Protein AF-Q9SIF4-F1 (afdb_monomer)

Foldseek 3Di:
DDPPLVPPPCSVVVVVVVVLVVLVVCVVVVVDDRQADPVRFGWDWDDDPNDTDTDGPVVVVVVVVVVVVVVVVVVVVVVVVVVVVVVVVVVVVVVVVVVVVVVVVVVVVVVVPDDDD

Solvent-accessible surface area (backbone atoms only — not comparable to full-atom values): 6849 Å² total; per-residue (Å²): 134,75,77,75,51,78,75,43,94,55,41,67,59,51,50,54,50,50,52,52,49,53,52,51,49,36,59,74,66,62,68,61,80,68,72,55,35,96,86,77,29,52,47,42,86,42,78,54,94,96,40,82,42,80,42,38,50,65,58,54,54,49,54,51,51,54,50,52,51,50,53,52,50,55,52,50,50,54,51,50,55,52,50,52,51,53,51,53,55,51,52,52,51,53,53,51,52,52,51,50,54,54,49,52,50,52,51,55,59,52,60,72,69,53,82,84,128

Nearest PDB structures (foldseek):
  2zqm-assembly1_A  TM=4.718E-01  e=4.902E+00  Thermococcus sp. JCM 11816
  6nr8-assembly1_4  TM=4.463E-01  e=5.612E+00  Homo sapiens
  1fxk-assembly1_B  TM=3.840E-01  e=9.012E+00  Methanothermobacter thermautotrophicus

Secondary structure (DSSP, 8-state):
--TTGGG-TTHHHHHHHHHHHHHHHHHHTT-S--SB-TTSPBEEEEEETTEEEEEEHHHHHHHHHHHHHHHHHHHHHHHHHHHHHHHHHHHHHHHHHHHHHHHHHHHHHHHHTSPP-

Radius of gyration: 36.75 Å; Cα contacts (8 Å, |Δi|>4): 47; chains: 1; bounding box: 75×31×109 Å

pLDDT: mean 77.53, std 14.26, range [50.34, 97.06]

Mean predicted aligned error: 15.98 Å

Organism: Arabidopsis thaliana (NCBI:txid3702)

Sequence (117 aa):
MDRLCERDPYYDDMKVVKRAIAQMEMVAMMEGIPKFCPCGGSIVDTRKDEKRYYQCEKFKAMEVEVSSLRESVDYNRKKVLNHEYLIEEMQKGLKAHRAEIVNVSKVVFRNLMAPKK

Structure (mmCIF, N/CA/C/O backbone):
data_AF-Q9SIF4-F1
#
_entry.id   AF-Q9SIF4-F1
#
loop_
_atom_site.group_PDB
_atom_site.id
_atom_site.type_symbol
_atom_site.label_atom_id
_atom_site.label_alt_id
_atom_site.label_comp_id
_atom_site.label_asym_id
_atom_site.label_entity_id
_atom_site.label_seq_id
_atom_site.pdbx_PDB_ins_code
_atom_site.Cartn_x
_atom_site.Cartn_y
_atom_site.Cartn_z
_atom_site.occupancy
_atom_site.B_iso_or_equiv
_atom_site.auth_seq_id
_atom_site.auth_comp_id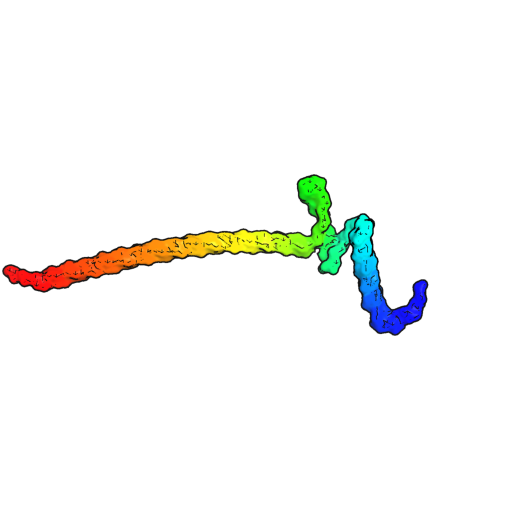
_atom_site.auth_asym_id
_atom_site.auth_atom_id
_atom_site.pdbx_PDB_model_num
ATOM 1 N N . MET A 1 1 ? 26.147 -7.843 -50.182 1.00 50.34 1 MET A N 1
ATOM 2 C CA . MET A 1 1 ? 24.966 -8.342 -49.446 1.00 50.34 1 MET A CA 1
ATOM 3 C C . MET A 1 1 ? 24.145 -9.143 -50.436 1.00 50.34 1 MET A C 1
ATOM 5 O O . MET A 1 1 ? 23.627 -8.558 -51.381 1.00 50.34 1 MET A O 1
ATOM 9 N N . ASP A 1 2 ? 24.151 -10.467 -50.293 1.00 51.50 2 ASP A N 1
ATOM 10 C CA . ASP A 1 2 ? 23.555 -11.402 -51.249 1.00 51.50 2 ASP A CA 1
ATOM 11 C C . ASP A 1 2 ? 22.031 -11.251 -51.322 1.00 51.50 2 ASP A C 1
ATOM 13 O O . ASP A 1 2 ? 21.323 -11.428 -50.332 1.00 51.50 2 ASP A O 1
ATOM 17 N N . ARG A 1 3 ? 21.520 -10.961 -52.525 1.00 56.69 3 ARG A N 1
ATOM 18 C CA . ARG A 1 3 ? 20.082 -10.819 -52.842 1.00 56.69 3 ARG A CA 1
ATOM 19 C C . ARG A 1 3 ? 19.281 -12.124 -52.699 1.00 56.69 3 ARG A C 1
ATOM 21 O O . ARG A 1 3 ? 18.076 -12.135 -52.918 1.00 56.69 3 ARG A O 1
ATOM 28 N N . LEU A 1 4 ? 19.938 -13.233 -52.356 1.00 56.75 4 LEU A N 1
ATOM 29 C CA . LEU A 1 4 ? 19.306 -14.538 -52.144 1.00 56.75 4 LEU A CA 1
ATOM 30 C C . LEU A 1 4 ? 18.471 -14.583 -50.856 1.00 56.75 4 LEU A C 1
ATOM 32 O O . LEU A 1 4 ? 17.480 -15.304 -50.812 1.00 56.75 4 LEU A O 1
ATOM 36 N N . CYS A 1 5 ? 18.816 -13.780 -49.845 1.00 59.25 5 CYS A N 1
ATOM 37 C CA . CYS A 1 5 ? 18.101 -13.778 -48.569 1.00 59.25 5 CYS A CA 1
ATOM 38 C C . CYS A 1 5 ? 16.757 -13.031 -48.616 1.00 59.25 5 CYS A C 1
ATOM 40 O O . CYS A 1 5 ? 15.929 -13.253 -47.748 1.00 59.25 5 CYS A O 1
ATOM 42 N N . GLU A 1 6 ? 16.500 -12.184 -49.620 1.00 60.66 6 GLU A N 1
ATOM 43 C CA . GLU A 1 6 ? 15.246 -11.407 -49.729 1.00 60.66 6 GLU A CA 1
ATOM 44 C C . GLU A 1 6 ? 14.012 -12.266 -50.053 1.00 60.66 6 GLU A C 1
ATOM 46 O O . GLU A 1 6 ? 12.887 -11.789 -49.941 1.00 60.66 6 GLU A O 1
ATOM 51 N N . ARG A 1 7 ? 14.208 -13.528 -50.458 1.00 69.75 7 ARG A N 1
ATOM 52 C CA . ARG A 1 7 ? 13.123 -14.491 -50.709 1.00 69.75 7 ARG A CA 1
ATOM 53 C C . ARG A 1 7 ? 12.813 -15.384 -49.508 1.00 69.75 7 ARG A C 1
ATOM 55 O O . ARG A 1 7 ? 11.902 -16.202 -49.600 1.00 69.75 7 ARG A O 1
ATOM 62 N N . ASP A 1 8 ? 13.583 -15.273 -48.428 1.00 73.94 8 ASP A N 1
ATOM 63 C CA . ASP A 1 8 ? 13.346 -16.034 -47.206 1.00 73.94 8 ASP A CA 1
ATOM 64 C C . ASP A 1 8 ? 12.117 -15.448 -46.478 1.00 73.94 8 ASP A C 1
ATOM 66 O O . ASP A 1 8 ? 12.114 -14.250 -46.178 1.00 73.94 8 ASP A O 1
ATOM 70 N N . PRO A 1 9 ? 11.077 -16.254 -46.179 1.00 78.62 9 PRO A N 1
ATOM 71 C CA . PRO A 1 9 ? 9.902 -15.806 -45.429 1.00 78.62 9 PRO A CA 1
ATOM 72 C C . PRO A 1 9 ? 10.233 -15.176 -44.069 1.00 78.62 9 PRO A C 1
ATOM 74 O O . PRO A 1 9 ? 9.447 -14.385 -43.558 1.00 78.62 9 PRO A O 1
ATOM 77 N N . TYR A 1 10 ? 11.391 -15.508 -43.495 1.00 78.06 10 TYR A N 1
ATOM 78 C CA . TYR A 1 10 ? 11.862 -15.029 -42.197 1.00 78.06 10 TYR A CA 1
ATOM 79 C C . TYR A 1 10 ? 12.914 -13.920 -42.311 1.00 78.06 10 TYR A C 1
ATOM 81 O O . TYR A 1 10 ? 13.511 -13.523 -41.309 1.00 78.06 10 TYR A O 1
ATOM 89 N N . TYR A 1 11 ? 13.176 -13.401 -43.514 1.00 77.38 11 TYR A N 1
ATOM 90 C CA . TYR A 1 11 ? 14.204 -12.384 -43.742 1.00 77.38 11 TYR A CA 1
ATOM 91 C C . TYR A 1 11 ? 13.977 -11.106 -42.927 1.00 77.38 11 TYR A C 1
ATOM 93 O O . TYR A 1 11 ? 14.927 -10.537 -42.374 1.00 77.38 11 TYR A O 1
ATOM 101 N N . ASP A 1 1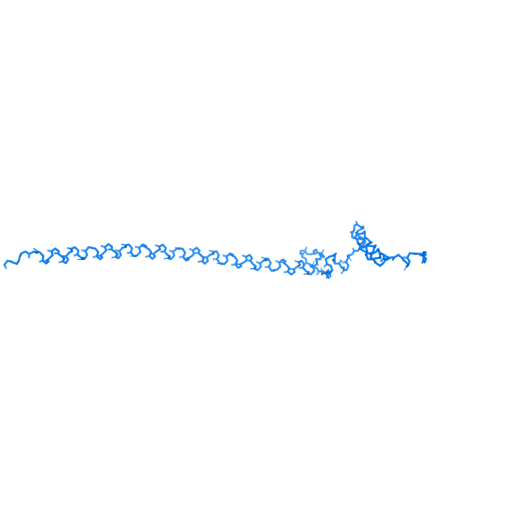2 ? 12.723 -10.666 -42.832 1.00 76.44 12 ASP A N 1
ATOM 102 C 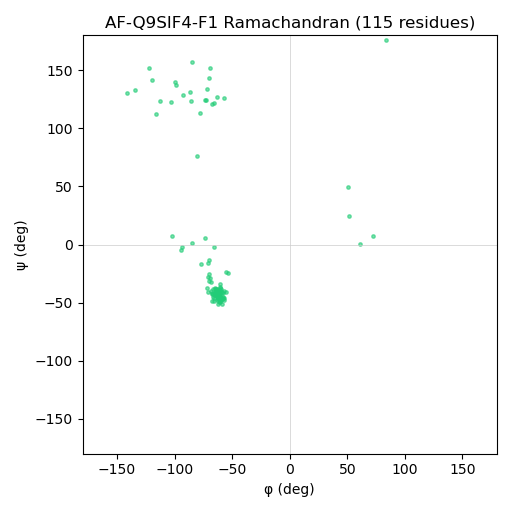CA . ASP A 1 12 ? 12.358 -9.473 -42.072 1.00 76.44 12 ASP A CA 1
ATOM 103 C C . ASP A 1 12 ? 12.481 -9.706 -40.562 1.00 76.44 12 ASP A C 1
ATOM 105 O O . ASP A 1 12 ? 13.068 -8.873 -39.864 1.00 76.44 12 ASP A O 1
ATOM 109 N N . ASP A 1 13 ? 12.075 -10.877 -40.066 1.00 79.56 13 ASP A N 1
ATOM 110 C CA . ASP A 1 13 ? 12.273 -11.265 -38.665 1.00 79.56 13 ASP A CA 1
ATOM 111 C C . ASP A 1 13 ? 13.766 -11.341 -38.319 1.00 79.56 13 ASP A C 1
ATOM 113 O O . ASP A 1 13 ? 14.225 -10.776 -37.323 1.00 79.56 13 ASP A O 1
ATOM 117 N N . MET A 1 14 ? 14.575 -11.942 -39.195 1.00 78.94 14 MET A N 1
ATOM 118 C CA . MET A 1 14 ? 16.029 -11.977 -39.053 1.00 78.94 14 MET A CA 1
ATOM 119 C C . MET A 1 14 ? 16.656 -10.580 -39.048 1.00 78.94 14 MET A C 1
ATOM 121 O O . MET A 1 14 ? 17.627 -10.350 -38.323 1.00 78.94 14 MET A O 1
ATOM 125 N N . LYS A 1 15 ? 16.140 -9.630 -39.837 1.00 78.62 15 LYS A N 1
ATOM 126 C CA . LYS A 1 15 ? 16.602 -8.232 -39.807 1.00 78.62 15 LYS A CA 1
ATOM 127 C C . LYS A 1 15 ? 16.298 -7.570 -38.469 1.00 78.62 15 LYS A C 1
ATOM 129 O O . LYS A 1 15 ? 17.155 -6.851 -37.953 1.00 78.62 15 LYS A O 1
ATOM 134 N N . VAL A 1 16 ? 15.108 -7.796 -37.916 1.00 78.94 16 VAL A N 1
ATOM 135 C CA . VAL A 1 16 ? 14.714 -7.264 -36.603 1.00 78.94 16 VAL A CA 1
ATOM 136 C C . VAL A 1 16 ? 15.610 -7.842 -35.509 1.00 78.94 16 VAL A C 1
ATOM 138 O O . VAL A 1 16 ? 16.194 -7.082 -34.735 1.00 78.94 16 VAL A O 1
ATOM 141 N N . VAL A 1 17 ? 15.813 -9.161 -35.504 1.00 80.31 17 VAL A N 1
ATOM 142 C CA . VAL A 1 17 ? 16.682 -9.847 -34.536 1.00 80.31 17 VAL A CA 1
ATOM 143 C C . VAL A 1 17 ? 18.131 -9.375 -34.653 1.00 80.31 17 VAL A C 1
ATOM 145 O O . VAL A 1 17 ? 18.740 -9.035 -33.643 1.00 80.31 17 VAL A O 1
ATOM 148 N N . LYS A 1 18 ? 18.685 -9.254 -35.867 1.00 80.44 18 LYS A N 1
ATOM 149 C CA . LYS A 1 18 ? 20.052 -8.737 -36.067 1.00 80.44 18 LYS A CA 1
ATOM 150 C C . LYS A 1 18 ? 20.223 -7.308 -35.558 1.00 80.44 18 LYS A C 1
ATOM 152 O O . LYS A 1 18 ? 21.257 -6.999 -34.976 1.00 80.44 18 LYS A O 1
ATOM 157 N N . ARG A 1 19 ? 19.221 -6.439 -35.743 1.00 77.00 19 ARG A N 1
ATOM 158 C CA . ARG A 1 19 ? 19.247 -5.082 -35.170 1.00 77.00 19 ARG A CA 1
ATOM 159 C C . ARG A 1 19 ? 19.230 -5.120 -33.644 1.00 77.00 19 ARG A C 1
ATOM 161 O O . ARG A 1 19 ? 19.974 -4.362 -33.032 1.00 77.00 19 ARG A O 1
ATOM 168 N N . ALA A 1 20 ? 18.425 -5.996 -33.043 1.00 74.19 20 ALA A N 1
ATOM 169 C CA . ALA A 1 20 ? 18.373 -6.156 -31.593 1.00 74.19 20 ALA A CA 1
ATOM 170 C C . ALA A 1 20 ? 19.700 -6.690 -31.025 1.00 74.19 20 ALA A C 1
ATOM 172 O O . ALA A 1 20 ? 20.196 -6.145 -30.043 1.00 74.19 20 ALA A O 1
ATOM 173 N N . ILE A 1 21 ? 20.316 -7.686 -31.674 1.00 76.75 21 ILE A N 1
ATOM 174 C CA . ILE A 1 21 ? 21.630 -8.228 -31.290 1.00 76.75 21 ILE A CA 1
ATOM 175 C C . ILE A 1 21 ? 22.708 -7.144 -31.387 1.00 76.75 21 ILE A C 1
ATOM 177 O O . ILE A 1 21 ? 23.397 -6.902 -30.405 1.00 76.75 21 ILE A O 1
ATOM 181 N N . ALA A 1 22 ? 22.792 -6.417 -32.507 1.00 70.56 22 ALA A N 1
ATOM 182 C CA . ALA A 1 22 ? 23.769 -5.337 -32.668 1.00 70.56 22 ALA A CA 1
ATOM 183 C C . ALA A 1 22 ? 23.588 -4.218 -31.624 1.00 70.56 22 ALA A C 1
ATOM 185 O O . ALA A 1 22 ? 24.556 -3.623 -31.158 1.00 70.56 22 ALA A O 1
ATOM 186 N N . GLN A 1 23 ? 22.346 -3.932 -31.219 1.00 65.06 23 GLN A N 1
ATOM 187 C CA . GLN A 1 23 ? 22.071 -3.000 -30.125 1.00 65.06 23 GLN A CA 1
ATOM 188 C C . GLN A 1 23 ? 22.536 -3.544 -28.772 1.00 65.06 23 GLN A C 1
ATOM 190 O O . GLN A 1 23 ? 23.131 -2.795 -28.003 1.00 65.06 23 GLN A O 1
ATOM 195 N N . MET A 1 24 ? 22.310 -4.827 -28.482 1.00 66.50 24 MET A N 1
ATOM 196 C CA . MET A 1 24 ? 22.812 -5.461 -27.259 1.00 66.50 24 MET A CA 1
ATOM 197 C C . MET A 1 24 ? 24.344 -5.523 -27.229 1.00 66.50 24 MET A C 1
ATOM 199 O O . MET A 1 24 ? 24.931 -5.294 -26.177 1.00 66.50 24 MET A O 1
ATOM 203 N N . GLU A 1 25 ? 24.996 -5.762 -28.368 1.00 65.88 25 GLU A N 1
ATOM 204 C CA . GLU A 1 25 ? 26.457 -5.736 -28.501 1.00 65.88 25 GLU A CA 1
ATOM 205 C C . GLU A 1 25 ? 27.021 -4.329 -28.266 1.00 65.88 25 GLU A C 1
ATOM 207 O O . GLU A 1 25 ? 27.964 -4.187 -27.495 1.00 65.88 25 GLU A O 1
ATOM 212 N N . MET A 1 26 ? 26.407 -3.273 -28.815 1.00 62.94 26 MET A N 1
ATOM 213 C CA . MET A 1 26 ? 26.797 -1.884 -28.509 1.00 62.94 26 MET A CA 1
ATOM 214 C C . MET A 1 26 ? 26.668 -1.559 -27.010 1.00 62.94 26 MET A C 1
ATOM 216 O O . MET A 1 26 ? 27.528 -0.883 -26.446 1.00 62.94 26 MET A O 1
ATOM 220 N N . VAL A 1 27 ? 25.628 -2.080 -26.346 1.00 59.91 27 VAL A N 1
ATOM 221 C CA . VAL A 1 27 ? 25.453 -1.954 -24.888 1.00 59.91 27 VAL A CA 1
ATOM 222 C C . VAL A 1 27 ? 26.533 -2.728 -24.126 1.00 59.91 27 VAL A C 1
ATOM 224 O O . VAL A 1 27 ? 27.081 -2.210 -23.154 1.00 59.91 27 VAL A O 1
ATOM 227 N N . ALA A 1 28 ? 26.864 -3.943 -24.567 1.00 59.59 28 ALA A N 1
ATOM 228 C CA . ALA A 1 28 ? 27.888 -4.784 -23.951 1.00 59.59 28 ALA A CA 1
ATOM 229 C C . ALA A 1 28 ? 29.310 -4.223 -24.135 1.00 59.59 28 ALA A C 1
ATOM 231 O O . ALA A 1 28 ? 30.142 -4.374 -23.243 1.00 59.59 28 ALA A O 1
ATOM 232 N N . MET A 1 29 ? 29.580 -3.545 -25.255 1.00 59.81 29 MET A N 1
ATOM 233 C CA . MET A 1 29 ? 30.882 -2.946 -25.574 1.00 59.81 29 MET A CA 1
ATOM 234 C C . MET A 1 29 ? 31.091 -1.544 -24.971 1.00 59.81 29 MET A C 1
ATOM 236 O O . MET A 1 29 ? 32.146 -0.952 -25.175 1.00 59.81 29 MET A O 1
ATOM 240 N N . MET A 1 30 ? 30.122 -1.006 -24.215 1.00 56.06 30 MET A N 1
ATOM 241 C CA . MET A 1 30 ? 30.143 0.368 -23.675 1.00 56.06 30 MET A CA 1
ATOM 242 C C . MET A 1 30 ? 30.417 1.463 -24.729 1.00 56.06 30 MET A C 1
ATOM 244 O O . MET A 1 30 ? 30.867 2.562 -24.391 1.00 56.06 30 MET A O 1
ATOM 248 N N . GLU A 1 31 ? 30.127 1.209 -26.008 1.00 51.03 31 GLU A N 1
ATOM 249 C CA . GLU A 1 31 ? 30.277 2.204 -27.073 1.00 51.03 31 GLU A CA 1
ATOM 250 C C . GLU A 1 31 ? 29.074 3.157 -27.072 1.00 51.03 31 GLU A C 1
ATOM 252 O O . GLU A 1 31 ? 28.153 3.085 -27.885 1.00 51.03 31 GLU A O 1
ATOM 257 N N . GLY A 1 32 ? 29.083 4.078 -26.108 1.00 56.12 32 GLY A N 1
ATOM 258 C CA . GLY A 1 32 ? 28.078 5.126 -25.970 1.00 56.12 32 GLY A CA 1
ATOM 259 C C . GLY A 1 32 ? 26.803 4.700 -25.239 1.00 56.12 32 GLY A C 1
ATOM 260 O O . GLY A 1 32 ? 26.615 3.564 -24.811 1.00 56.12 32 GLY A O 1
ATOM 261 N N . ILE A 1 33 ? 25.919 5.677 -25.038 1.00 58.06 33 ILE A N 1
ATOM 262 C CA . ILE A 1 33 ? 24.652 5.478 -24.333 1.00 58.06 33 ILE A CA 1
ATOM 263 C C . ILE A 1 33 ? 23.617 4.982 -25.340 1.00 58.06 33 ILE A C 1
ATOM 265 O O . ILE A 1 33 ? 23.360 5.689 -26.324 1.00 58.06 33 ILE A O 1
ATOM 269 N N . PRO A 1 34 ? 22.978 3.821 -25.116 1.00 59.62 34 PRO A N 1
ATOM 270 C CA . PRO A 1 34 ? 21.873 3.395 -25.959 1.00 59.62 34 PRO A CA 1
ATOM 271 C C . PRO A 1 34 ? 20.780 4.472 -25.943 1.00 59.62 34 PRO A C 1
ATOM 273 O O . PRO A 1 34 ? 20.307 4.884 -24.888 1.00 59.62 34 PRO A O 1
ATOM 276 N N . LYS A 1 35 ? 20.365 4.953 -27.120 1.00 59.72 35 LYS A N 1
ATOM 277 C CA . LYS A 1 35 ? 19.255 5.923 -27.236 1.00 59.72 35 LYS A CA 1
ATOM 278 C C . LYS A 1 35 ? 17.890 5.292 -26.926 1.00 59.72 35 LYS A C 1
ATOM 280 O O . LYS A 1 35 ? 16.918 6.008 -26.701 1.00 59.72 35 LYS A O 1
ATOM 285 N N . PHE A 1 36 ? 17.823 3.961 -26.922 1.00 60.28 36 PHE A N 1
ATOM 286 C CA . PHE A 1 36 ? 16.598 3.186 -26.778 1.00 60.28 36 PHE A CA 1
ATOM 287 C C . PHE A 1 36 ? 16.797 2.042 -25.783 1.00 60.28 36 PHE A C 1
ATOM 289 O O . PHE A 1 36 ? 17.774 1.300 -25.857 1.00 60.28 36 PHE A O 1
ATOM 296 N N . CYS A 1 37 ? 15.851 1.897 -24.859 1.00 65.75 37 CYS A N 1
ATOM 297 C CA . CYS A 1 37 ? 15.747 0.739 -23.979 1.00 65.75 37 CYS A CA 1
ATOM 298 C C . CYS A 1 37 ? 15.307 -0.489 -24.794 1.00 65.75 37 CYS A C 1
ATOM 300 O O . CYS A 1 37 ? 14.400 -0.350 -25.617 1.00 65.75 37 CYS A O 1
ATOM 302 N N . PRO A 1 38 ? 15.814 -1.705 -24.506 1.00 66.56 38 PRO A N 1
ATOM 303 C CA . PRO A 1 38 ? 15.313 -2.955 -25.100 1.00 66.56 38 PRO A CA 1
ATOM 304 C C . PRO A 1 38 ? 13.796 -3.158 -24.936 1.00 66.56 38 PRO A C 1
ATOM 306 O O . PRO A 1 38 ? 13.149 -3.815 -25.740 1.00 66.56 38 PRO A O 1
ATOM 309 N N . CYS A 1 39 ? 13.205 -2.531 -23.919 1.00 66.44 39 CYS A N 1
ATOM 310 C CA . CYS A 1 39 ? 11.767 -2.459 -23.673 1.00 66.44 39 CYS A CA 1
ATOM 311 C C . CYS A 1 39 ? 10.987 -1.515 -24.627 1.00 66.44 39 CYS A C 1
ATOM 313 O O . CYS A 1 39 ? 9.802 -1.228 -24.402 1.00 66.44 39 CYS A O 1
ATOM 315 N N . GLY A 1 40 ? 11.658 -0.951 -25.638 1.00 67.00 40 GLY A N 1
ATOM 316 C CA . GLY A 1 40 ? 11.128 0.037 -26.584 1.00 67.00 40 GLY A CA 1
ATOM 317 C C . GLY A 1 40 ? 10.908 1.436 -25.996 1.00 67.00 40 GLY A C 1
ATOM 318 O O . GLY A 1 40 ? 10.298 2.279 -26.645 1.00 67.00 40 GLY A O 1
ATOM 319 N N . GLY A 1 41 ? 11.335 1.685 -24.755 1.00 66.19 41 GLY A N 1
ATOM 320 C CA . GLY A 1 41 ? 11.226 2.993 -24.101 1.00 66.19 41 GLY A CA 1
ATOM 321 C C . GLY A 1 41 ? 12.388 3.927 -24.442 1.00 66.19 41 GLY A C 1
ATOM 322 O O . GLY A 1 41 ? 13.483 3.470 -24.775 1.00 66.19 41 GLY A O 1
ATOM 323 N N . SER A 1 42 ? 12.166 5.236 -24.311 1.00 72.69 42 SER A N 1
ATOM 324 C CA . SER A 1 42 ? 13.247 6.220 -24.376 1.00 72.69 42 SER A CA 1
ATOM 325 C C . SER A 1 42 ? 14.157 6.092 -23.144 1.00 72.69 42 SER A C 1
ATOM 327 O O . SER A 1 42 ? 13.731 5.624 -22.077 1.00 72.69 42 SER A O 1
ATOM 329 N N . ILE A 1 43 ? 15.428 6.457 -23.301 1.00 72.88 43 ILE A N 1
ATOM 330 C CA . ILE A 1 43 ? 16.381 6.565 -22.195 1.00 72.88 43 ILE A CA 1
ATOM 331 C C . ILE A 1 43 ? 16.549 8.047 -21.862 1.00 72.88 43 ILE A C 1
ATOM 333 O O . ILE A 1 43 ? 16.902 8.849 -22.724 1.00 72.88 43 ILE A O 1
ATOM 337 N N . VAL A 1 44 ? 16.281 8.400 -20.607 1.00 71.38 44 VAL A N 1
ATOM 338 C CA . VAL A 1 44 ? 16.398 9.758 -20.072 1.00 71.38 44 VAL A CA 1
ATOM 339 C C . VAL A 1 44 ? 17.706 9.922 -19.293 1.00 71.38 44 VAL A C 1
ATOM 341 O O . VAL A 1 44 ? 18.108 9.022 -18.553 1.00 71.38 44 VAL A O 1
ATOM 344 N N . ASP A 1 45 ? 18.363 11.076 -19.459 1.00 70.88 45 ASP A N 1
ATOM 345 C CA . ASP A 1 45 ? 19.530 11.498 -18.665 1.00 70.88 45 ASP A CA 1
ATOM 346 C C . ASP A 1 45 ? 19.033 12.007 -17.303 1.00 70.88 45 ASP A C 1
ATOM 348 O O . ASP A 1 45 ? 18.314 13.007 -17.212 1.00 70.88 45 ASP A O 1
ATOM 352 N N . THR A 1 46 ? 19.374 11.288 -16.239 1.00 67.25 46 THR A N 1
ATOM 353 C CA . THR A 1 46 ? 19.087 11.662 -14.856 1.00 67.25 46 THR A CA 1
ATOM 354 C C . THR A 1 46 ? 20.385 11.978 -14.125 1.00 67.25 46 THR A C 1
ATOM 356 O O . THR A 1 46 ? 21.285 11.150 -14.015 1.00 67.25 46 THR A O 1
ATOM 359 N N . ARG A 1 47 ? 20.485 13.185 -13.557 1.00 69.69 47 ARG A N 1
ATOM 360 C CA . ARG A 1 47 ? 21.588 13.555 -12.660 1.00 69.69 47 ARG A CA 1
ATOM 361 C C . ARG A 1 47 ? 21.208 13.285 -11.215 1.00 69.69 47 ARG A C 1
ATOM 363 O O . ARG A 1 47 ? 20.180 13.773 -10.752 1.00 69.69 47 ARG A O 1
ATOM 370 N N . LYS A 1 48 ? 22.064 12.562 -10.502 1.00 69.56 48 LYS A N 1
ATOM 371 C CA . LYS A 1 48 ? 21.955 12.359 -9.057 1.00 69.56 48 LYS A CA 1
ATOM 372 C C . LYS A 1 48 ? 23.356 12.383 -8.452 1.00 69.56 48 LYS A C 1
ATOM 374 O O . LYS A 1 48 ? 24.247 11.722 -8.976 1.00 69.56 48 LYS A O 1
ATOM 379 N N . ASP A 1 49 ? 23.556 13.158 -7.390 1.00 68.38 49 ASP A N 1
ATOM 380 C CA . ASP A 1 49 ? 24.831 13.237 -6.658 1.00 68.38 49 ASP A CA 1
ATOM 381 C C . ASP A 1 49 ? 26.042 13.493 -7.582 1.00 68.38 49 ASP A C 1
ATOM 383 O O . ASP A 1 49 ? 27.018 12.747 -7.574 1.00 68.38 49 ASP A O 1
ATOM 387 N N . GLU A 1 50 ? 25.922 14.497 -8.464 1.00 67.88 50 GLU A N 1
ATOM 388 C CA . GLU A 1 50 ? 26.922 14.891 -9.483 1.00 67.88 50 GLU A CA 1
ATOM 389 C C . GLU A 1 50 ? 27.274 13.819 -10.534 1.00 67.88 50 GLU A C 1
ATOM 391 O O . GLU A 1 50 ? 28.026 14.082 -11.474 1.00 67.88 50 GLU A O 1
ATOM 396 N N . LYS A 1 51 ? 26.663 12.634 -10.455 1.00 60.94 51 LYS A N 1
ATOM 397 C CA . LYS A 1 51 ? 26.813 11.541 -11.417 1.00 60.94 51 LYS A CA 1
ATOM 398 C C . LYS A 1 51 ? 25.638 11.532 -12.396 1.00 60.94 51 LYS A C 1
ATOM 400 O O . LYS A 1 51 ? 24.481 11.734 -12.016 1.00 60.94 51 LYS A O 1
ATOM 405 N N . ARG A 1 52 ? 25.936 11.321 -13.683 1.00 59.09 52 ARG A N 1
ATOM 406 C CA . ARG A 1 52 ? 24.919 11.103 -14.726 1.00 59.09 52 ARG A CA 1
ATOM 407 C C . ARG A 1 52 ? 24.560 9.628 -14.796 1.00 59.09 52 ARG A C 1
ATOM 409 O O . ARG A 1 52 ? 25.445 8.783 -14.895 1.00 59.09 52 ARG A O 1
ATOM 416 N N . TYR A 1 53 ? 23.267 9.356 -14.801 1.00 66.31 53 TYR A N 1
ATOM 417 C CA . TYR A 1 53 ? 22.681 8.041 -14.974 1.00 66.31 53 TYR A CA 1
ATOM 418 C C . TYR A 1 53 ? 21.749 8.065 -16.180 1.00 66.31 53 TYR A C 1
ATOM 420 O O . TYR A 1 53 ? 21.176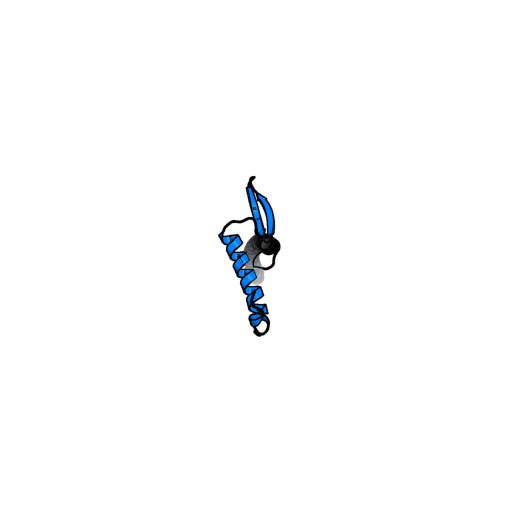 9.094 -16.530 1.00 66.31 53 TYR A O 1
ATOM 428 N N . TYR A 1 54 ? 21.598 6.908 -16.808 1.00 70.38 54 TYR A N 1
ATOM 429 C CA . TYR A 1 54 ? 20.711 6.721 -17.943 1.00 70.38 54 TYR A CA 1
ATOM 430 C C . TYR A 1 54 ? 19.644 5.729 -17.527 1.00 70.38 54 TYR A C 1
ATOM 432 O O . TYR A 1 54 ? 19.941 4.565 -17.261 1.00 70.38 54 TYR A O 1
ATOM 440 N N . GLN A 1 55 ? 18.409 6.204 -17.419 1.00 70.38 55 GLN A N 1
ATOM 441 C CA . GLN A 1 55 ? 17.291 5.390 -16.963 1.00 70.38 55 GLN A CA 1
ATOM 442 C C . GLN A 1 55 ? 16.237 5.323 -18.054 1.00 70.38 55 GLN A C 1
ATOM 444 O O . GLN A 1 55 ? 15.974 6.303 -18.744 1.00 70.38 55 GLN A O 1
ATOM 449 N N . CYS A 1 56 ? 15.606 4.167 -18.223 1.00 78.56 56 CYS A N 1
ATOM 450 C CA . CYS A 1 56 ? 14.469 4.083 -19.121 1.00 78.56 56 CYS A CA 1
ATOM 451 C C . CYS A 1 56 ? 13.249 4.793 -18.517 1.00 78.56 56 CYS A C 1
ATOM 453 O O . CYS A 1 56 ? 12.884 4.552 -17.366 1.00 78.56 56 CYS A O 1
ATOM 455 N N . GLU A 1 57 ? 12.576 5.608 -19.325 1.00 76.69 57 GLU A N 1
ATOM 456 C CA . GLU A 1 57 ? 11.377 6.359 -18.947 1.00 76.69 57 GLU A CA 1
ATOM 457 C C . GLU A 1 57 ? 10.250 5.467 -18.395 1.00 76.69 57 GLU A C 1
ATOM 459 O O . GLU A 1 57 ? 9.653 5.793 -17.370 1.00 76.69 57 GLU A O 1
ATOM 464 N N . LYS A 1 58 ? 10.017 4.293 -19.003 1.00 73.56 58 LYS A N 1
ATOM 465 C CA . LYS A 1 58 ? 9.006 3.329 -18.529 1.00 73.56 58 LYS A CA 1
ATOM 466 C C . LYS A 1 58 ? 9.305 2.821 -17.117 1.00 73.56 58 LYS A C 1
ATOM 468 O O . LYS A 1 58 ? 8.403 2.718 -16.294 1.00 73.56 58 LYS A O 1
ATOM 473 N N . PHE A 1 59 ? 10.571 2.521 -16.831 1.00 72.75 59 PHE A N 1
ATOM 474 C CA . PHE A 1 59 ? 10.987 2.058 -15.506 1.00 72.75 59 PHE A CA 1
ATOM 475 C C . PHE A 1 59 ? 10.948 3.189 -14.476 1.00 72.75 59 PHE A C 1
ATOM 477 O O . PHE A 1 59 ? 10.511 2.971 -13.352 1.00 72.75 59 PHE A O 1
ATOM 484 N N . LYS A 1 60 ? 11.314 4.413 -14.871 1.00 76.50 60 LYS A N 1
ATOM 485 C CA . LYS A 1 60 ? 11.217 5.596 -14.007 1.00 76.50 60 LYS A CA 1
ATOM 486 C C . LYS A 1 60 ? 9.773 5.887 -13.584 1.00 76.50 60 LYS A C 1
ATOM 488 O O . LYS A 1 60 ? 9.526 6.172 -12.417 1.00 76.50 60 LYS A O 1
ATOM 493 N N . ALA A 1 61 ? 8.817 5.790 -14.508 1.00 73.88 61 ALA A N 1
ATOM 494 C CA . ALA A 1 61 ? 7.396 5.941 -14.188 1.00 73.88 61 ALA A CA 1
ATOM 495 C C . ALA A 1 61 ? 6.926 4.872 -13.184 1.00 73.88 61 ALA A C 1
ATOM 497 O O . ALA A 1 61 ? 6.257 5.194 -12.203 1.00 73.88 61 ALA A O 1
ATOM 498 N N . MET A 1 62 ? 7.358 3.624 -13.380 1.00 78.00 62 MET A N 1
ATOM 499 C CA . MET A 1 62 ? 7.042 2.509 -12.487 1.00 78.00 62 MET A CA 1
ATOM 500 C C . MET A 1 62 ? 7.624 2.700 -11.078 1.00 78.00 62 MET A C 1
ATOM 502 O O . MET A 1 62 ? 6.951 2.411 -10.096 1.00 78.00 62 MET A O 1
ATOM 506 N N . GLU A 1 63 ? 8.842 3.232 -10.945 1.00 81.06 63 GLU A N 1
ATOM 507 C CA . GLU A 1 63 ? 9.431 3.546 -9.634 1.00 81.06 63 GLU A CA 1
ATOM 508 C C . GLU A 1 63 ? 8.623 4.599 -8.862 1.00 81.06 63 GLU A C 1
ATOM 510 O O . GLU A 1 63 ? 8.428 4.465 -7.649 1.00 81.06 63 GLU A O 1
ATOM 515 N N . VAL A 1 64 ? 8.128 5.631 -9.553 1.00 83.00 64 VAL A N 1
ATOM 516 C CA . VAL A 1 64 ? 7.284 6.675 -8.949 1.00 83.00 64 VAL A CA 1
ATOM 517 C C . VAL A 1 64 ? 5.952 6.090 -8.488 1.00 83.00 64 VAL A C 1
ATOM 519 O O . VAL A 1 64 ? 5.534 6.330 -7.356 1.00 83.00 64 VAL A O 1
ATOM 522 N N . GLU A 1 65 ? 5.313 5.279 -9.329 1.00 86.50 65 GLU A N 1
ATOM 523 C CA . GLU A 1 65 ? 4.052 4.614 -8.997 1.00 86.50 65 GLU A CA 1
ATOM 524 C C . GLU A 1 65 ? 4.211 3.660 -7.805 1.00 86.50 65 GLU A C 1
ATOM 526 O O . GLU A 1 65 ? 3.434 3.719 -6.852 1.00 86.50 65 GLU A O 1
ATOM 531 N N . VAL A 1 66 ? 5.274 2.849 -7.787 1.00 87.50 66 VAL A N 1
ATOM 532 C CA . VAL A 1 66 ? 5.595 1.961 -6.657 1.00 87.50 66 VAL A CA 1
ATOM 533 C C . VAL A 1 66 ? 5.822 2.757 -5.373 1.00 87.50 66 VAL A C 1
ATOM 535 O O . VAL A 1 66 ? 5.384 2.332 -4.303 1.00 87.50 66 VAL A O 1
ATOM 538 N N . SER A 1 67 ? 6.485 3.910 -5.457 1.00 87.62 67 SER A N 1
ATOM 539 C CA . SER A 1 67 ? 6.732 4.769 -4.295 1.00 87.62 67 SER A CA 1
ATOM 540 C C . SER A 1 67 ? 5.426 5.356 -3.750 1.00 87.62 67 SER A C 1
ATOM 542 O O . SER A 1 67 ? 5.167 5.261 -2.552 1.00 87.62 67 SER A O 1
ATOM 544 N N . SER A 1 68 ? 4.550 5.850 -4.629 1.00 90.50 68 SER A N 1
ATOM 545 C CA . SER A 1 68 ? 3.220 6.349 -4.254 1.00 90.50 68 SER A CA 1
ATOM 546 C C . SER A 1 68 ? 2.336 5.258 -3.634 1.00 90.50 68 SER A C 1
ATOM 548 O O . SER A 1 68 ? 1.675 5.483 -2.617 1.00 90.50 68 SER A O 1
ATOM 550 N N . LEU A 1 69 ? 2.366 4.041 -4.186 1.00 93.25 69 LEU A N 1
ATOM 551 C CA . LEU A 1 69 ? 1.642 2.900 -3.624 1.00 93.25 69 LEU A CA 1
ATOM 552 C C . LEU A 1 69 ? 2.142 2.538 -2.222 1.00 93.25 69 LEU A C 1
ATOM 554 O O . LEU A 1 69 ? 1.325 2.260 -1.344 1.00 93.25 69 LEU A O 1
ATOM 558 N N . ARG A 1 70 ? 3.459 2.577 -1.979 1.00 93.12 70 ARG A N 1
ATOM 559 C CA . ARG A 1 70 ? 4.029 2.332 -0.642 1.00 93.12 70 ARG A CA 1
ATOM 560 C C . ARG A 1 70 ? 3.530 3.349 0.380 1.00 93.12 70 ARG A C 1
ATOM 562 O O . ARG A 1 70 ? 3.087 2.951 1.454 1.00 93.12 70 ARG A O 1
ATOM 569 N N . GLU A 1 71 ? 3.522 4.632 0.028 1.00 94.25 71 GLU A N 1
ATOM 570 C CA . GLU A 1 71 ? 2.994 5.691 0.898 1.00 94.25 71 GLU A CA 1
ATOM 571 C C . GLU A 1 71 ? 1.504 5.492 1.209 1.00 94.25 71 GLU A C 1
ATOM 573 O O . GLU A 1 71 ? 1.078 5.625 2.359 1.00 94.25 71 GLU A O 1
ATOM 578 N N . SER A 1 72 ? 0.712 5.111 0.202 1.00 94.12 72 SER A N 1
ATOM 579 C CA . SER A 1 72 ? -0.715 4.819 0.372 1.00 94.12 72 SER A CA 1
ATOM 580 C C . SER A 1 72 ? -0.956 3.627 1.303 1.00 94.12 72 SER A C 1
ATOM 582 O O . SER A 1 72 ? -1.815 3.681 2.188 1.00 94.12 72 SER A O 1
ATOM 584 N N . VAL A 1 73 ? -0.170 2.556 1.155 1.00 95.19 73 VAL A N 1
ATOM 585 C CA . VAL A 1 73 ? -0.237 1.378 2.031 1.00 95.19 73 VAL A CA 1
ATOM 586 C C . VAL A 1 73 ? 0.108 1.748 3.471 1.00 95.19 73 VAL A C 1
ATOM 588 O O . VAL A 1 73 ? -0.641 1.385 4.380 1.00 95.19 73 VAL A O 1
ATOM 591 N N . ASP A 1 74 ? 1.178 2.510 3.697 1.00 95.31 74 ASP A N 1
ATOM 592 C CA . ASP A 1 74 ? 1.574 2.937 5.043 1.00 95.31 74 ASP A CA 1
ATOM 593 C C . ASP A 1 74 ? 0.525 3.846 5.695 1.00 95.31 74 ASP A C 1
ATOM 595 O O . ASP A 1 74 ? 0.211 3.693 6.882 1.00 95.31 74 ASP A O 1
ATOM 599 N N . TYR A 1 75 ? -0.064 4.765 4.926 1.00 95.19 75 TYR A N 1
ATOM 600 C CA . TYR A 1 75 ? -1.165 5.604 5.393 1.00 95.19 75 TYR A CA 1
ATOM 601 C C . TYR A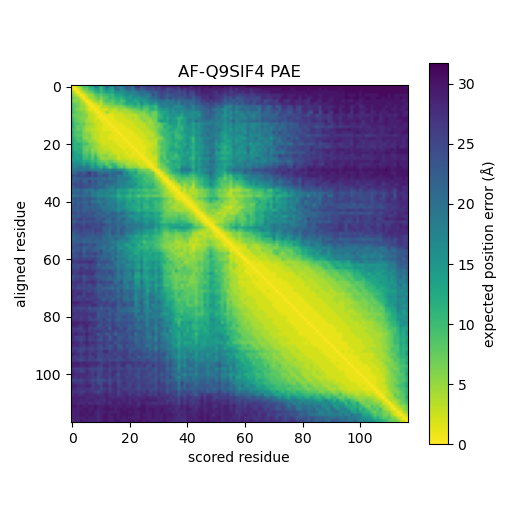 1 75 ? -2.379 4.762 5.806 1.00 95.19 75 TYR A C 1
ATOM 603 O O . TYR A 1 75 ? -2.902 4.909 6.916 1.00 95.19 75 TYR A O 1
ATOM 611 N N . ASN A 1 76 ? -2.802 3.834 4.946 1.00 95.31 76 ASN A N 1
ATOM 612 C CA . ASN A 1 76 ? -3.947 2.971 5.221 1.00 95.31 76 ASN A CA 1
ATOM 613 C C . ASN A 1 76 ? -3.688 2.047 6.412 1.00 95.31 76 ASN A C 1
ATOM 615 O O . ASN A 1 76 ? -4.573 1.868 7.246 1.00 95.31 76 ASN A O 1
ATOM 619 N N . ARG A 1 77 ? -2.464 1.531 6.560 1.00 95.75 77 ARG A N 1
ATOM 620 C CA . ARG A 1 77 ? -2.068 0.723 7.717 1.00 95.75 77 ARG A CA 1
ATOM 621 C C . ARG A 1 77 ? -2.213 1.497 9.026 1.00 95.75 77 ARG A C 1
ATOM 623 O O . ARG A 1 77 ? -2.790 0.977 9.977 1.00 95.75 77 ARG A O 1
ATOM 630 N N . LYS A 1 78 ? -1.752 2.753 9.077 1.00 96.00 78 LYS A N 1
ATOM 631 C CA . LYS A 1 78 ? -1.945 3.625 10.253 1.00 96.00 78 LYS A CA 1
ATOM 632 C C . LYS A 1 78 ? -3.424 3.867 10.540 1.00 96.00 78 LYS A C 1
ATOM 634 O O . LYS A 1 78 ? -3.838 3.851 11.697 1.00 96.00 78 LYS A O 1
ATOM 639 N N . LYS A 1 79 ? -4.227 4.066 9.491 1.00 96.06 79 LYS A N 1
ATOM 640 C CA . LYS A 1 79 ? -5.673 4.256 9.625 1.00 96.06 79 LYS A CA 1
ATOM 641 C C . LYS A 1 79 ? -6.342 3.021 10.228 1.00 96.06 79 LYS A C 1
ATOM 643 O O . LYS A 1 79 ? -7.126 3.188 11.157 1.00 96.06 79 LYS A O 1
ATOM 648 N N . VAL A 1 80 ? -6.008 1.818 9.758 1.00 96.50 80 VAL A N 1
ATOM 649 C CA . VAL A 1 80 ? -6.531 0.550 10.299 1.00 96.50 80 VAL A CA 1
ATOM 650 C C . VAL A 1 80 ? -6.197 0.410 11.783 1.00 96.50 80 VAL A C 1
ATOM 652 O O . VAL A 1 80 ? -7.117 0.256 12.577 1.00 96.50 80 VAL A O 1
ATOM 655 N N . LEU A 1 81 ? -4.930 0.595 12.170 1.00 96.06 81 LEU A N 1
ATOM 656 C CA . LEU A 1 81 ? -4.508 0.522 13.577 1.00 96.06 81 LEU A CA 1
ATOM 657 C C . LEU A 1 81 ? -5.281 1.503 14.473 1.00 96.06 81 LEU A C 1
ATOM 659 O O . LEU A 1 81 ? -5.676 1.165 15.586 1.00 96.06 81 LEU A O 1
ATOM 663 N N . ASN A 1 82 ? -5.543 2.718 13.984 1.00 96.94 82 ASN A N 1
ATOM 664 C CA . ASN A 1 82 ? -6.342 3.689 14.730 1.00 96.94 82 ASN A CA 1
ATOM 665 C C . ASN A 1 82 ? -7.810 3.247 14.874 1.00 96.94 82 ASN A C 1
ATOM 667 O O . ASN A 1 82 ? -8.415 3.441 15.922 1.00 96.94 82 ASN A O 1
ATOM 671 N N . HIS A 1 83 ? -8.395 2.641 13.837 1.00 96.50 83 HIS A N 1
ATOM 672 C CA . HIS A 1 83 ? -9.767 2.127 13.919 1.00 96.50 83 HIS A CA 1
ATOM 673 C C . HIS A 1 83 ? -9.860 0.934 14.873 1.00 96.50 83 HIS A C 1
ATOM 675 O O . HIS A 1 83 ? -10.809 0.865 15.648 1.00 96.50 83 HIS A O 1
ATOM 681 N N . GLU A 1 84 ? -8.875 0.035 14.862 1.00 96.50 84 GLU A N 1
ATOM 682 C CA . GLU A 1 84 ? -8.785 -1.077 15.814 1.00 96.50 84 GLU A CA 1
ATOM 683 C C . GLU A 1 84 ? -8.744 -0.563 17.257 1.00 96.50 84 GLU A C 1
ATOM 685 O O . GLU A 1 84 ? -9.540 -1.004 18.086 1.00 96.50 84 GLU A O 1
ATOM 690 N N . TYR A 1 85 ? -7.919 0.453 17.532 1.00 96.81 85 TYR A N 1
ATOM 691 C CA . TYR A 1 85 ? -7.869 1.096 18.846 1.00 96.81 85 TYR A CA 1
ATOM 692 C C . TYR A 1 85 ? -9.225 1.687 19.273 1.00 96.81 85 TYR A C 1
ATOM 694 O O . TYR A 1 85 ? -9.688 1.451 20.390 1.00 96.81 85 TYR A O 1
ATOM 702 N N . LEU A 1 86 ? -9.904 2.421 18.384 1.00 96.75 86 LEU A N 1
ATOM 703 C CA . LEU A 1 86 ? -11.218 3.001 18.689 1.00 96.75 86 LEU A CA 1
ATOM 704 C C . LEU A 1 86 ? -12.273 1.921 18.961 1.00 96.75 86 LEU A C 1
ATOM 706 O O . LEU A 1 86 ? -13.100 2.082 19.860 1.00 96.75 86 LEU A O 1
ATOM 710 N N . ILE A 1 87 ? -12.238 0.812 18.218 1.00 96.75 87 ILE A N 1
ATOM 711 C CA . ILE A 1 87 ? -13.130 -0.330 18.441 1.00 96.75 87 ILE A CA 1
ATOM 712 C C . ILE A 1 87 ? -12.889 -0.930 19.829 1.00 96.75 87 ILE A C 1
ATOM 714 O O . ILE A 1 87 ? -13.857 -1.197 20.545 1.00 96.75 87 ILE A O 1
ATOM 718 N N . GLU A 1 88 ? -11.634 -1.116 20.238 1.00 97.00 88 GLU A N 1
ATOM 719 C CA . GLU A 1 88 ? -11.307 -1.631 21.572 1.00 97.00 88 GLU A CA 1
ATOM 720 C C . GLU A 1 88 ? -11.824 -0.716 22.690 1.00 97.00 88 GLU A C 1
ATOM 722 O O . GLU A 1 88 ? -12.443 -1.196 23.646 1.00 97.00 88 GLU A O 1
ATOM 727 N N . GLU A 1 89 ? -11.635 0.599 22.565 1.00 97.06 89 GLU A N 1
ATOM 728 C CA . GLU A 1 89 ? -12.138 1.574 23.539 1.00 97.06 89 GLU A CA 1
ATOM 729 C C . GLU A 1 89 ? -13.671 1.577 23.610 1.00 97.06 89 GLU A C 1
ATOM 731 O O . GLU A 1 89 ? -14.251 1.517 24.700 1.00 97.06 89 GLU A O 1
ATOM 736 N N . MET A 1 90 ? -14.355 1.533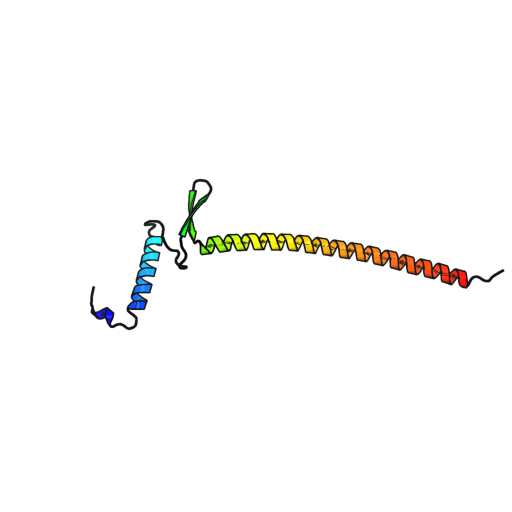 22.463 1.00 96.62 90 MET A N 1
ATOM 737 C CA . MET A 1 90 ? -15.815 1.419 22.427 1.00 96.62 90 MET A CA 1
ATOM 738 C C . MET A 1 90 ? -16.310 0.123 23.078 1.00 96.62 90 MET A C 1
ATOM 740 O O . MET A 1 90 ? -17.295 0.137 23.820 1.00 96.62 90 MET A O 1
ATOM 744 N N . GLN A 1 91 ? -15.628 -1.002 22.854 1.00 96.62 91 GLN A N 1
ATOM 745 C CA . GLN A 1 91 ? -15.977 -2.272 23.493 1.00 96.62 91 GLN A CA 1
ATOM 746 C C . GLN A 1 91 ? -15.803 -2.225 25.016 1.00 96.62 91 GLN A C 1
ATOM 748 O O . GLN A 1 91 ? -16.630 -2.794 25.738 1.00 96.62 91 GLN A O 1
ATOM 753 N N . LYS A 1 92 ? -14.765 -1.548 25.526 1.00 95.56 92 LYS A N 1
ATOM 754 C CA . LYS A 1 92 ? -14.595 -1.318 26.972 1.00 95.56 92 LYS A CA 1
ATOM 755 C C . LYS A 1 92 ? -15.746 -0.481 27.531 1.00 95.56 92 LYS A C 1
ATOM 757 O O . LYS A 1 92 ? -16.350 -0.888 28.525 1.00 95.56 92 LYS A O 1
ATOM 762 N N . GLY A 1 93 ? -16.105 0.613 26.857 1.00 95.62 93 GLY A N 1
ATOM 763 C CA . GLY A 1 93 ? -17.236 1.464 27.242 1.00 95.62 93 GLY A CA 1
ATOM 764 C C . GLY A 1 93 ? -18.564 0.701 27.282 1.00 95.62 93 GLY A C 1
ATOM 765 O O . GLY A 1 93 ? -19.285 0.744 28.277 1.00 95.62 93 GLY A O 1
ATOM 766 N N . LEU A 1 94 ? -18.855 -0.098 26.251 1.00 95.62 94 LEU A N 1
ATOM 767 C CA . LEU A 1 94 ? -20.063 -0.930 26.203 1.00 95.62 94 LEU A CA 1
ATOM 768 C C . LEU A 1 94 ? -20.121 -1.959 27.341 1.00 95.62 94 LEU A C 1
ATOM 770 O O . LEU A 1 94 ? -21.191 -2.189 27.910 1.00 95.62 94 LEU A O 1
ATOM 774 N N . LYS A 1 95 ? -18.988 -2.575 27.705 1.00 95.44 95 LYS A N 1
ATOM 775 C CA . LYS A 1 95 ? -18.921 -3.497 28.852 1.00 95.44 95 LYS A CA 1
ATOM 776 C C . LYS A 1 95 ? -19.211 -2.780 30.172 1.00 95.44 95 LYS A C 1
ATOM 778 O O . LYS A 1 95 ? -19.950 -3.331 30.989 1.00 95.44 95 LYS A O 1
ATOM 783 N N . ALA A 1 96 ? -18.676 -1.573 30.362 1.00 95.06 96 ALA A N 1
ATOM 784 C CA . ALA A 1 96 ? -18.930 -0.761 31.550 1.00 95.06 96 ALA A CA 1
ATOM 785 C C . ALA A 1 96 ? -20.417 -0.388 31.664 1.00 95.06 96 ALA A C 1
ATOM 787 O O . ALA A 1 96 ? -21.053 -0.711 32.668 1.00 95.06 96 ALA A O 1
ATOM 788 N N . HIS A 1 97 ? -21.013 0.153 30.598 1.00 93.88 97 HIS A N 1
ATOM 789 C CA . HIS A 1 97 ? -22.439 0.491 30.584 1.00 93.88 97 HIS A CA 1
ATOM 790 C C . HIS A 1 97 ? -23.342 -0.725 30.794 1.00 93.88 97 HIS A C 1
ATOM 792 O O . HIS A 1 97 ? -24.337 -0.651 31.513 1.00 93.88 97 HIS A O 1
ATOM 798 N N . ARG A 1 98 ? -22.988 -1.889 30.233 1.00 93.56 98 ARG A N 1
ATOM 799 C CA . ARG A 1 98 ? -23.722 -3.131 30.509 1.00 93.56 98 ARG A CA 1
ATOM 800 C C . ARG A 1 98 ? -23.706 -3.476 32.001 1.00 93.56 98 ARG A C 1
ATOM 802 O O . ARG A 1 98 ? -24.735 -3.894 32.531 1.00 93.56 98 ARG A O 1
ATOM 809 N N . ALA A 1 99 ? -22.566 -3.323 32.675 1.00 92.19 99 ALA A N 1
ATOM 810 C CA . ALA A 1 99 ? -22.460 -3.576 34.110 1.00 92.19 99 ALA A CA 1
ATOM 811 C C . ALA A 1 99 ? -23.308 -2.587 34.929 1.00 92.19 99 ALA A C 1
ATOM 813 O O . ALA A 1 99 ? -24.011 -3.008 35.850 1.00 92.19 99 ALA A O 1
ATOM 814 N N . GLU A 1 100 ? -23.310 -1.306 34.552 1.00 93.38 100 GLU A N 1
ATOM 815 C CA . GLU A 1 100 ? -24.158 -0.275 35.162 1.00 93.38 100 GLU 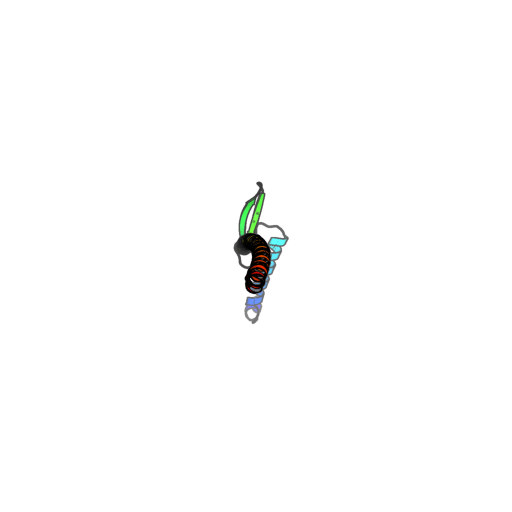A CA 1
ATOM 816 C C . GLU A 1 100 ? -25.646 -0.602 35.011 1.00 93.38 100 GLU A C 1
ATOM 818 O O . GLU A 1 100 ? -26.366 -0.624 36.008 1.00 93.38 100 GLU A O 1
ATOM 823 N N . ILE A 1 101 ? -26.101 -0.950 33.801 1.00 92.56 101 ILE A N 1
ATOM 824 C CA . ILE A 1 101 ? -27.496 -1.336 33.530 1.00 92.56 101 ILE A CA 1
ATOM 825 C C . ILE A 1 101 ? -27.912 -2.524 34.402 1.00 92.56 101 ILE A C 1
ATOM 827 O O . ILE A 1 101 ? -28.985 -2.507 35.011 1.00 92.56 101 ILE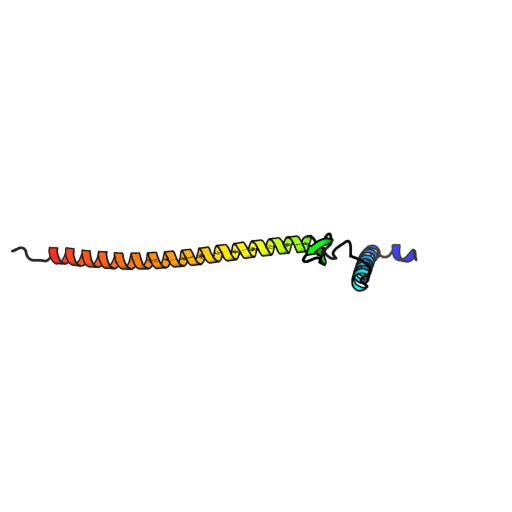 A O 1
ATOM 831 N N . VAL A 1 102 ? -27.065 -3.555 34.498 1.00 91.31 102 VAL A N 1
ATOM 832 C CA . VAL A 1 102 ? -27.327 -4.720 35.357 1.00 91.31 102 VAL A CA 1
ATOM 833 C C . VAL A 1 102 ? -27.421 -4.303 36.825 1.00 91.31 102 VAL A C 1
ATOM 835 O O . VAL A 1 102 ? -28.289 -4.799 37.545 1.00 91.31 102 VAL A O 1
ATOM 838 N N . ASN A 1 103 ? -26.556 -3.398 37.281 1.00 91.38 103 ASN A N 1
ATOM 839 C CA . ASN A 1 103 ? -26.561 -2.928 38.662 1.00 91.38 103 ASN A CA 1
ATOM 840 C C . ASN A 1 103 ? -27.822 -2.111 38.985 1.00 91.38 103 ASN A C 1
ATOM 842 O O . ASN A 1 103 ? -28.513 -2.410 39.957 1.00 91.38 103 ASN A O 1
ATOM 846 N N . VAL A 1 104 ? -28.178 -1.147 38.130 1.00 90.69 104 VAL A N 1
ATOM 847 C CA . VAL A 1 104 ? -29.409 -0.349 38.259 1.00 90.69 104 VAL A CA 1
ATOM 848 C C . VAL A 1 104 ? -30.635 -1.258 38.266 1.00 90.69 104 VAL A C 1
ATOM 850 O O . VAL A 1 104 ? -31.481 -1.139 39.150 1.00 90.69 104 VAL A O 1
ATOM 853 N N . SER A 1 105 ? -30.695 -2.232 37.353 1.00 88.62 105 SER A N 1
ATOM 854 C CA . SER A 1 105 ? -31.789 -3.207 37.306 1.00 88.62 105 SER A CA 1
ATOM 855 C C . SER A 1 105 ? -31.916 -3.963 38.632 1.00 88.62 105 SER A C 1
ATOM 857 O O . SER A 1 105 ? -33.001 -4.030 39.205 1.00 88.62 105 SER A O 1
ATOM 859 N N . LYS A 1 106 ? -30.806 -4.475 39.185 1.00 86.62 106 LYS A N 1
ATOM 860 C CA . LYS A 1 106 ? -30.812 -5.165 40.488 1.00 86.62 106 LYS A CA 1
ATOM 861 C C . LYS A 1 106 ? -31.344 -4.281 41.617 1.00 86.62 106 LYS A C 1
ATOM 863 O O . LYS A 1 106 ? -32.091 -4.781 42.454 1.00 86.62 106 LYS A O 1
ATOM 868 N N . VAL A 1 107 ? -30.968 -3.001 41.654 1.00 85.69 107 VAL A N 1
ATOM 869 C CA . VAL A 1 107 ? -31.438 -2.051 42.676 1.00 85.69 107 VAL A CA 1
ATOM 870 C C . VAL A 1 107 ? -32.940 -1.805 42.543 1.00 85.69 107 VAL A C 1
ATOM 872 O O . VAL A 1 107 ? -33.667 -1.936 43.527 1.00 85.69 107 VAL A O 1
ATOM 875 N N . VAL A 1 108 ? -33.423 -1.517 41.332 1.00 82.25 108 VAL A N 1
ATOM 876 C CA . VAL A 1 108 ? -34.847 -1.251 41.072 1.00 82.25 108 VAL A CA 1
ATOM 877 C C . VAL A 1 108 ? -35.707 -2.461 41.444 1.00 82.25 108 VAL A C 1
ATOM 879 O O . VAL A 1 108 ? -36.667 -2.323 42.203 1.00 82.25 108 VAL A O 1
ATOM 882 N N . PHE A 1 109 ? -35.336 -3.661 40.991 1.00 77.44 109 PHE A N 1
ATOM 883 C CA . PHE A 1 109 ? -36.105 -4.875 41.281 1.00 77.44 109 PHE A CA 1
ATOM 884 C C . PHE A 1 109 ? -36.028 -5.308 42.754 1.00 77.44 109 PHE A C 1
ATOM 886 O O . PHE A 1 109 ? -37.013 -5.826 43.277 1.00 77.44 109 PHE A O 1
ATOM 893 N N . ARG A 1 110 ? -34.916 -5.060 43.465 1.00 69.75 110 ARG A N 1
ATOM 894 C CA . ARG A 1 110 ? -34.848 -5.291 44.923 1.00 69.75 110 ARG A CA 1
ATOM 895 C C . ARG A 1 110 ? -35.741 -4.332 45.706 1.00 69.75 110 ARG A C 1
ATOM 897 O O . ARG A 1 110 ? -36.413 -4.769 46.633 1.00 69.75 110 ARG A O 1
ATOM 904 N N . ASN A 1 111 ? -35.777 -3.056 45.328 1.00 61.56 111 ASN A N 1
ATOM 905 C CA . ASN A 1 111 ? -36.583 -2.048 46.021 1.00 61.56 111 ASN A CA 1
ATOM 906 C C . ASN A 1 111 ? -38.093 -2.253 45.815 1.00 61.56 111 ASN A C 1
ATOM 908 O O . ASN A 1 111 ? -38.873 -1.936 46.706 1.00 61.56 111 ASN A O 1
ATOM 912 N N . LEU A 1 112 ? -38.509 -2.828 44.681 1.00 60.72 112 LEU A N 1
ATOM 913 C CA . LEU A 1 112 ? -39.910 -3.193 44.425 1.00 60.72 112 LEU A CA 1
ATOM 914 C C . LEU A 1 112 ? -40.400 -4.379 45.274 1.00 60.72 112 LEU A C 1
ATOM 916 O O . LEU A 1 112 ? -41.595 -4.491 45.525 1.00 60.72 112 LEU A O 1
ATOM 920 N N . MET A 1 113 ? -39.490 -5.248 45.720 1.00 60.34 113 MET A N 1
ATOM 921 C CA . MET A 1 113 ? -39.794 -6.438 46.530 1.00 60.34 113 MET A CA 1
ATOM 922 C C . MET A 1 113 ? -39.674 -6.17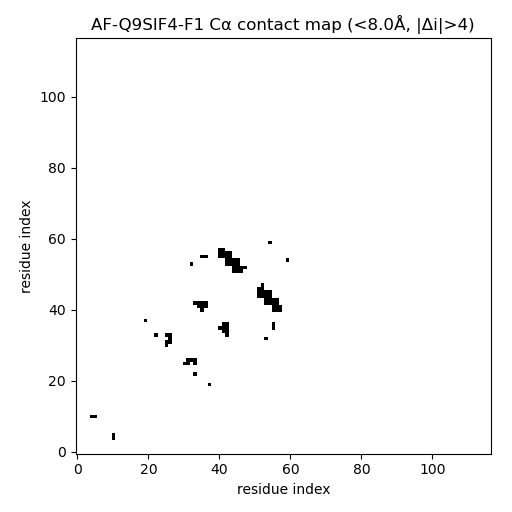8 48.042 1.00 60.34 113 MET A C 1
ATOM 924 O O . MET A 1 113 ? -39.920 -7.080 48.841 1.00 60.34 113 MET A O 1
ATOM 928 N N . ALA A 1 114 ? -39.280 -4.969 48.454 1.00 60.75 114 ALA A N 1
ATOM 929 C CA . ALA A 1 114 ? -39.203 -4.607 49.863 1.00 60.75 114 ALA A CA 1
ATOM 930 C C . ALA A 1 114 ? -40.626 -4.424 50.433 1.00 60.75 114 ALA A C 1
ATOM 932 O O . ALA A 1 114 ? -41.398 -3.629 49.886 1.00 60.75 114 ALA A O 1
ATOM 933 N N . PRO A 1 115 ? -41.004 -5.134 51.515 1.00 55.72 115 PRO A N 1
ATOM 934 C CA . PRO A 1 115 ? -42.338 -5.018 52.088 1.00 55.72 115 PRO A CA 1
ATOM 935 C C . PRO A 1 115 ? -42.555 -3.592 52.604 1.00 55.72 115 PRO A C 1
ATOM 937 O O . PRO A 1 115 ? -41.742 -3.062 53.365 1.00 55.72 115 PRO A O 1
ATOM 940 N N . LYS A 1 116 ? -43.651 -2.962 52.170 1.00 65.75 116 LYS A N 1
ATOM 941 C CA . LYS A 1 116 ? -44.073 -1.660 52.693 1.00 65.75 116 LYS A CA 1
ATOM 942 C C . LYS A 1 116 ? -44.503 -1.853 54.150 1.00 65.75 116 LYS A C 1
ATOM 944 O O . LYS A 1 116 ? -45.363 -2.690 54.414 1.00 65.75 116 LYS A O 1
ATOM 949 N N . LYS A 1 117 ? -43.842 -1.133 55.060 1.00 55.28 117 LYS A N 1
ATOM 950 C CA . LYS A 1 117 ? -44.246 -1.008 56.467 1.00 55.28 117 LYS A CA 1
ATOM 951 C C . LYS A 1 117 ? -45.590 -0.304 56.586 1.00 55.28 117 LYS A C 1
ATOM 953 O O . LYS A 1 117 ? -45.838 0.595 55.752 1.00 55.28 117 LYS A O 1
#